Protein AF-A0A368G4J4-F1 (afdb_monomer_lite)

pLDDT: mean 72.0, std 12.37, range [37.25, 88.12]

Sequence (114 aa):
MKVKLKFGMNLKDFFSNCTFSAQPSSHLACNSKIFSHWLDNRENILVLLTLFIIVHFVFSIVCMTLPVPSGCFMPIFVLGAAVGRLMGEMVALAFPALLGSGTNIYPGVYAVVG

Foldseek 3Di:
DPPPPPLVVLLVLLLDQAAPPDDPPDPRHDDPVSCCVQPVPDPDSLVSLVVVLVVLVVVLVVVVPDPDPDDSVSSVLSSLLSVLLSVLNVVCVVCVVCCVVPDDRGSSVSSNVD

Structure (mmCIF, N/CA/C/O backbone):
data_AF-A0A368G4J4-F1
#
_entry.id   AF-A0A368G4J4-F1
#
loop_
_atom_site.group_PDB
_atom_site.id
_atom_site.type_symbol
_atom_site.label_atom_id
_atom_site.label_alt_id
_atom_site.label_comp_id
_atom_site.label_asym_id
_atom_site.label_entity_id
_atom_site.label_seq_id
_atom_site.pdbx_PDB_ins_code
_atom_site.Cartn_x
_atom_site.Cartn_y
_atom_site.Cartn_z
_atom_site.occupancy
_atom_site.B_iso_or_equiv
_atom_site.auth_seq_id
_atom_site.auth_comp_id
_atom_site.auth_asym_id
_atom_site.auth_atom_id
_atom_site.pdbx_PDB_model_num
ATOM 1 N N . MET A 1 1 ? 2.118 24.641 18.383 1.00 37.25 1 MET A N 1
ATOM 2 C CA . MET A 1 1 ? 2.285 23.176 18.512 1.00 37.25 1 MET A CA 1
ATOM 3 C C . MET A 1 1 ? 1.881 22.526 17.186 1.00 37.25 1 MET A C 1
ATOM 5 O O . MET A 1 1 ? 0.699 22.364 16.929 1.00 37.25 1 MET A O 1
ATOM 9 N N . LYS A 1 2 ? 2.828 22.285 16.264 1.00 37.97 2 LYS A N 1
ATOM 10 C CA . LYS A 1 2 ? 2.527 21.660 14.959 1.00 37.97 2 LYS A CA 1
ATOM 11 C C . LYS A 1 2 ? 2.324 20.162 15.187 1.00 37.97 2 LYS A C 1
ATOM 13 O O . LYS A 1 2 ? 3.303 19.444 15.369 1.00 37.97 2 LYS A O 1
ATOM 18 N N . VAL A 1 3 ? 1.073 19.703 15.192 1.00 47.00 3 VAL A N 1
ATOM 19 C CA . VAL A 1 3 ? 0.741 18.273 15.177 1.00 47.00 3 VAL A CA 1
ATOM 20 C C . VAL A 1 3 ? 1.235 17.716 13.842 1.00 47.00 3 VAL A C 1
ATOM 22 O O . VAL A 1 3 ? 0.589 17.852 12.807 1.00 47.00 3 VAL A O 1
ATOM 25 N N . LYS A 1 4 ? 2.452 17.169 13.837 1.00 47.38 4 LYS A N 1
ATOM 26 C CA . LYS A 1 4 ? 3.034 16.487 12.681 1.00 47.38 4 LYS A CA 1
ATOM 27 C C . LYS A 1 4 ? 2.288 15.155 12.557 1.00 47.38 4 LYS A C 1
ATOM 29 O O . LYS A 1 4 ? 2.666 14.170 13.182 1.00 47.38 4 LYS A O 1
ATOM 34 N N . LEU A 1 5 ? 1.166 15.159 11.839 1.00 52.41 5 LEU A N 1
ATOM 35 C CA . LEU A 1 5 ? 0.356 13.968 11.582 1.00 52.41 5 LEU A CA 1
ATOM 36 C C . LEU A 1 5 ? 1.245 12.911 10.906 1.00 52.41 5 LEU A C 1
ATOM 38 O O . LEU A 1 5 ? 1.571 13.044 9.727 1.00 52.41 5 LEU A O 1
ATOM 42 N N . LYS A 1 6 ? 1.658 11.875 11.655 1.00 54.56 6 LYS A N 1
ATOM 43 C CA . LYS A 1 6 ? 2.495 10.762 11.159 1.00 54.56 6 LYS A CA 1
ATOM 44 C C . LYS A 1 6 ? 1.914 10.118 9.892 1.00 54.56 6 LYS A C 1
ATOM 46 O O . LYS A 1 6 ? 2.665 9.734 9.005 1.00 54.56 6 LYS A O 1
ATOM 51 N N . PHE A 1 7 ? 0.588 10.099 9.764 1.00 54.78 7 PHE A N 1
ATOM 52 C CA . PHE A 1 7 ? -0.124 9.589 8.589 1.00 54.78 7 PHE A CA 1
ATOM 53 C C . PHE A 1 7 ? 0.259 10.280 7.271 1.00 54.78 7 PHE A C 1
ATOM 55 O O . PHE A 1 7 ? 0.356 9.621 6.241 1.00 54.78 7 PHE A O 1
ATOM 62 N N . GLY A 1 8 ? 0.541 11.587 7.294 1.00 60.06 8 GLY A N 1
ATOM 63 C CA . GLY A 1 8 ? 0.931 12.324 6.089 1.00 60.06 8 GLY A CA 1
ATOM 64 C C . GLY A 1 8 ? 2.352 12.020 5.601 1.00 60.06 8 GLY A C 1
ATOM 65 O O . GLY A 1 8 ? 2.685 12.376 4.474 1.00 60.06 8 GLY A O 1
ATOM 66 N N . MET A 1 9 ? 3.201 11.391 6.424 1.00 61.84 9 MET A N 1
ATOM 67 C CA . MET A 1 9 ? 4.534 10.942 5.995 1.00 61.84 9 MET A CA 1
ATOM 68 C C . MET A 1 9 ? 4.445 9.653 5.183 1.00 61.84 9 MET A C 1
ATOM 70 O O . MET A 1 9 ? 4.994 9.610 4.089 1.00 61.84 9 MET A O 1
ATOM 74 N N . ASN A 1 10 ? 3.662 8.673 5.642 1.00 70.56 10 ASN A N 1
ATOM 75 C CA . ASN A 1 10 ? 3.500 7.394 4.941 1.00 70.56 10 ASN A CA 1
ATOM 76 C C . ASN A 1 10 ? 2.930 7.584 3.525 1.00 70.56 10 ASN A C 1
ATOM 78 O O . ASN A 1 10 ? 3.377 6.945 2.581 1.00 70.56 10 ASN A O 1
ATOM 82 N N . LEU A 1 11 ? 1.998 8.528 3.357 1.00 69.81 11 LEU A N 1
ATOM 83 C CA . LEU A 1 11 ? 1.414 8.847 2.053 1.00 69.81 11 LEU A CA 1
ATOM 84 C C . LEU A 1 11 ? 2.441 9.434 1.065 1.00 69.81 11 LEU A C 1
ATOM 86 O O . LEU A 1 11 ? 2.446 9.095 -0.115 1.00 69.81 11 LEU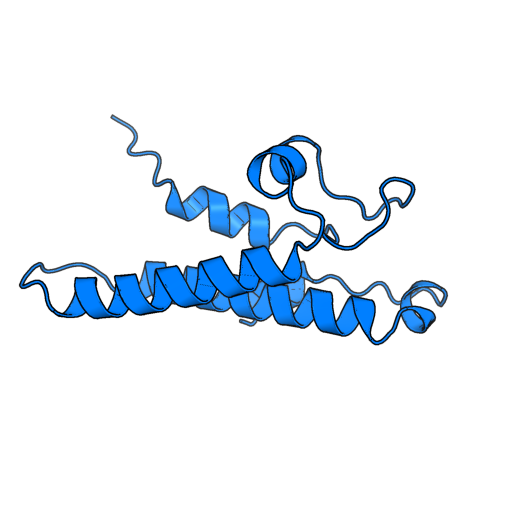 A O 1
ATOM 90 N N . LYS A 1 12 ? 3.343 10.299 1.548 1.00 73.06 12 LYS A N 1
ATOM 91 C CA . LYS A 1 12 ? 4.425 10.863 0.722 1.00 73.06 12 LYS A CA 1
ATOM 92 C C . LYS A 1 12 ? 5.428 9.796 0.299 1.00 73.06 12 LYS A C 1
ATOM 94 O O . LYS A 1 12 ? 5.938 9.848 -0.819 1.00 73.06 12 LYS A O 1
ATOM 99 N N . ASP A 1 13 ? 5.674 8.829 1.174 1.00 75.94 13 ASP A N 1
ATOM 100 C CA . ASP A 1 13 ? 6.532 7.694 0.860 1.00 75.94 13 ASP A CA 1
ATOM 101 C C . ASP A 1 13 ? 5.892 6.823 -0.239 1.00 75.94 13 ASP A C 1
ATOM 103 O O . ASP A 1 13 ? 6.583 6.425 -1.176 1.00 75.94 13 ASP A O 1
ATOM 107 N N . PHE A 1 14 ? 4.565 6.619 -0.218 1.00 74.56 14 PHE A N 1
ATOM 108 C CA . PHE A 1 14 ? 3.850 5.860 -1.257 1.00 74.56 14 PHE A CA 1
ATOM 109 C C . PHE A 1 14 ? 3.823 6.541 -2.633 1.00 74.56 14 PHE A C 1
ATOM 111 O O . PHE A 1 14 ? 3.869 5.854 -3.653 1.00 74.56 14 PHE A O 1
ATOM 118 N N . PHE A 1 15 ? 3.806 7.872 -2.700 1.00 74.31 15 PHE A N 1
ATOM 119 C CA . PHE A 1 15 ? 3.826 8.607 -3.975 1.00 74.31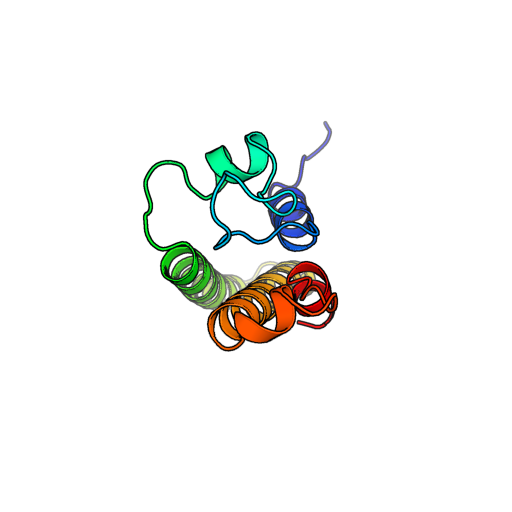 15 PHE A CA 1
ATOM 120 C C . PHE A 1 15 ? 5.226 8.800 -4.569 1.00 74.31 15 PHE A C 1
ATOM 122 O O . PHE A 1 15 ? 5.375 9.418 -5.621 1.00 74.31 15 PHE A O 1
ATOM 129 N N . SER A 1 16 ? 6.275 8.286 -3.924 1.00 74.44 16 SER A N 1
ATOM 130 C CA . SER A 1 16 ? 7.641 8.445 -4.423 1.00 74.44 16 SER A CA 1
ATOM 131 C C . SER A 1 16 ? 7.860 7.641 -5.707 1.00 74.44 16 SER A C 1
ATOM 133 O O . SER A 1 16 ? 7.671 6.431 -5.721 1.00 74.44 16 SER A O 1
ATOM 135 N N . ASN A 1 17 ? 8.323 8.273 -6.786 1.00 71.06 17 ASN A N 1
ATOM 136 C CA . ASN A 1 17 ? 8.555 7.642 -8.101 1.00 71.06 17 ASN A CA 1
ATOM 137 C C . ASN A 1 17 ? 9.770 6.684 -8.156 1.00 71.06 17 ASN A C 1
ATOM 139 O O . ASN A 1 17 ? 10.404 6.535 -9.196 1.00 71.06 17 ASN A O 1
ATOM 143 N N . CYS A 1 18 ? 10.120 6.058 -7.037 1.00 72.06 18 CYS A N 1
ATOM 144 C CA . CYS A 1 18 ? 11.098 4.977 -6.957 1.00 72.06 18 CYS A CA 1
ATOM 145 C C . CYS A 1 18 ? 10.395 3.616 -7.080 1.00 72.06 18 CYS A C 1
ATOM 147 O O . CYS A 1 18 ? 9.174 3.568 -6.989 1.00 72.06 18 CYS A O 1
ATOM 149 N N . THR A 1 19 ? 11.130 2.519 -7.238 1.00 71.12 19 THR A N 1
ATOM 150 C CA . THR A 1 19 ? 10.596 1.148 -7.105 1.00 71.12 19 THR A CA 1
ATOM 151 C C . THR A 1 19 ? 11.182 0.524 -5.844 1.00 71.12 19 THR A C 1
ATOM 153 O O . THR A 1 19 ? 12.397 0.575 -5.649 1.00 71.12 19 THR A O 1
ATOM 156 N N . PHE A 1 20 ? 10.348 -0.030 -4.963 1.00 69.44 20 PHE A N 1
ATOM 157 C CA . PHE A 1 20 ? 10.832 -0.639 -3.720 1.00 69.44 20 PHE A CA 1
ATOM 158 C C . PHE A 1 20 ? 11.460 -2.012 -3.940 1.00 69.44 20 PHE A C 1
ATOM 160 O O . PHE A 1 20 ? 12.360 -2.391 -3.198 1.00 69.44 20 PHE A O 1
ATOM 167 N N . SER A 1 21 ? 11.012 -2.737 -4.964 1.00 64.00 21 SER A N 1
ATOM 168 C CA . SER A 1 21 ? 11.560 -4.037 -5.344 1.00 64.00 21 SER A CA 1
ATOM 169 C C . SER A 1 21 ? 12.774 -3.959 -6.285 1.00 64.00 21 SER A C 1
ATOM 171 O O . SER A 1 21 ? 13.287 -4.998 -6.702 1.00 64.00 21 SER A O 1
ATOM 173 N N . ALA A 1 22 ? 13.230 -2.759 -6.664 1.00 62.78 22 ALA A N 1
ATOM 174 C CA . ALA A 1 22 ? 14.345 -2.601 -7.596 1.00 62.78 22 ALA A CA 1
ATOM 175 C C . ALA A 1 22 ? 15.706 -2.790 -6.910 1.00 62.78 22 ALA A C 1
ATOM 177 O O . ALA A 1 22 ? 15.930 -2.341 -5.786 1.00 62.78 22 ALA A O 1
ATOM 178 N N . GLN A 1 23 ? 16.640 -3.421 -7.627 1.00 54.50 23 GLN A N 1
ATOM 179 C CA . GLN A 1 23 ? 18.006 -3.642 -7.158 1.00 54.50 23 GLN A CA 1
ATOM 180 C C . GLN A 1 23 ? 18.742 -2.302 -6.928 1.00 54.50 23 GLN A C 1
ATOM 182 O O . GLN A 1 23 ? 18.591 -1.374 -7.735 1.00 54.50 23 GLN A O 1
ATOM 187 N N . PRO A 1 24 ? 19.573 -2.198 -5.869 1.00 53.84 24 PRO A N 1
ATOM 188 C CA . PRO A 1 24 ? 20.188 -0.946 -5.400 1.00 53.84 24 PRO A CA 1
ATOM 189 C C . PRO A 1 24 ? 21.172 -0.289 -6.387 1.00 53.84 24 PRO A C 1
ATOM 191 O O . PRO A 1 24 ? 21.629 0.824 -6.147 1.00 53.84 24 PRO A O 1
ATOM 194 N N . SER A 1 25 ? 21.495 -0.953 -7.498 1.00 50.00 25 SER A N 1
ATOM 195 C CA . SER A 1 25 ? 22.373 -0.477 -8.574 1.00 50.00 25 SER A CA 1
ATOM 196 C C . SER A 1 25 ? 21.637 0.225 -9.728 1.00 50.00 25 SER A C 1
ATOM 198 O O . SER A 1 25 ? 22.280 0.679 -10.673 1.00 50.00 25 SER A O 1
ATOM 200 N N . SER A 1 26 ? 20.305 0.330 -9.678 1.00 53.66 26 SER A N 1
ATOM 201 C CA . SER A 1 26 ? 19.499 0.997 -10.709 1.00 53.66 26 SER A CA 1
ATOM 202 C C . SER A 1 26 ? 19.130 2.436 -10.315 1.00 53.66 26 SER A C 1
ATOM 204 O O . SER A 1 26 ? 18.843 2.724 -9.155 1.00 53.66 26 SER A O 1
ATOM 206 N N . HIS A 1 27 ? 19.053 3.349 -11.291 1.00 55.78 27 HIS A N 1
ATOM 207 C CA . HIS A 1 27 ? 18.653 4.764 -11.119 1.00 55.78 27 HIS A CA 1
ATOM 208 C C . HIS A 1 27 ? 17.180 4.952 -10.653 1.00 55.78 27 HIS A C 1
ATOM 210 O O . HIS A 1 27 ? 16.656 6.064 -10.626 1.00 55.78 27 HIS A O 1
ATOM 216 N N . LEU A 1 28 ? 16.497 3.852 -10.315 1.00 62.91 28 LEU A N 1
ATOM 217 C CA . LEU A 1 28 ? 15.106 3.752 -9.859 1.00 62.91 28 LEU A CA 1
ATOM 218 C C . LEU A 1 28 ? 14.997 3.364 -8.373 1.00 62.91 28 LEU A C 1
ATOM 220 O O . LEU A 1 28 ? 13.884 3.281 -7.844 1.00 62.91 28 LEU A O 1
ATOM 224 N N . ALA A 1 29 ? 16.129 3.119 -7.703 1.00 63.19 29 ALA A N 1
ATOM 225 C CA . ALA A 1 29 ? 16.182 2.759 -6.292 1.00 63.19 29 ALA A CA 1
ATOM 226 C C . ALA A 1 29 ? 15.730 3.920 -5.389 1.00 63.19 29 ALA A C 1
ATOM 228 O O . ALA A 1 29 ? 15.968 5.099 -5.666 1.00 63.19 29 ALA A O 1
ATOM 229 N N . CYS A 1 30 ? 15.046 3.584 -4.294 1.00 67.50 30 CYS A N 1
ATOM 230 C CA . CYS A 1 30 ? 14.482 4.587 -3.399 1.00 67.50 30 CYS A CA 1
ATOM 231 C C . CYS A 1 30 ? 15.537 5.245 -2.490 1.00 67.50 30 CYS A C 1
ATOM 233 O O . CYS A 1 30 ? 16.556 4.649 -2.152 1.00 67.50 30 CYS A O 1
ATOM 235 N N . ASN A 1 31 ? 15.282 6.491 -2.076 1.00 66.62 31 ASN A N 1
ATOM 236 C CA . ASN A 1 31 ? 16.188 7.267 -1.223 1.00 66.62 31 ASN A CA 1
ATOM 237 C C . ASN A 1 31 ? 16.426 6.558 0.129 1.00 66.62 31 ASN A C 1
ATOM 239 O O . ASN A 1 31 ? 15.495 5.986 0.702 1.00 66.62 31 ASN A O 1
ATOM 243 N N . SER A 1 32 ? 17.644 6.654 0.673 1.00 62.53 32 SER A N 1
ATOM 244 C CA . SER A 1 32 ? 18.083 5.976 1.903 1.00 62.53 32 SER A CA 1
ATOM 245 C C . SER A 1 32 ? 17.178 6.218 3.116 1.00 62.53 32 SER A C 1
ATOM 247 O O . SER A 1 32 ? 17.057 5.341 3.963 1.00 62.53 32 SER A O 1
ATOM 249 N N . LYS A 1 33 ? 16.489 7.366 3.183 1.00 65.81 33 LYS A N 1
ATOM 250 C CA . LYS A 1 33 ? 15.531 7.696 4.260 1.00 65.81 33 LYS A CA 1
ATOM 251 C C . LYS A 1 33 ? 14.225 6.898 4.205 1.00 65.81 33 LYS A C 1
ATOM 253 O O . LYS A 1 33 ? 13.661 6.584 5.244 1.00 65.81 33 LYS A O 1
ATOM 258 N N . ILE A 1 34 ? 13.726 6.623 3.003 1.00 67.25 34 ILE A N 1
ATOM 259 C CA . ILE A 1 34 ? 12.529 5.796 2.795 1.00 67.25 34 ILE A CA 1
ATOM 260 C C . ILE A 1 34 ? 12.908 4.323 2.925 1.00 67.25 34 ILE A C 1
ATOM 262 O O . ILE A 1 34 ? 12.186 3.550 3.547 1.00 67.25 34 ILE A O 1
ATOM 266 N N . PHE A 1 35 ? 14.086 3.960 2.415 1.00 63.25 35 PHE A N 1
ATOM 267 C CA . PHE A 1 35 ? 14.645 2.627 2.578 1.00 63.25 35 PHE A CA 1
ATOM 268 C C . PHE A 1 35 ? 14.827 2.262 4.060 1.00 63.25 35 PHE A C 1
ATOM 270 O O . PHE A 1 35 ? 14.372 1.209 4.471 1.00 63.25 35 PHE A O 1
ATOM 277 N N . SER A 1 36 ? 15.380 3.130 4.911 1.00 62.34 36 SER A N 1
ATOM 278 C CA . SER A 1 36 ? 15.502 2.819 6.346 1.00 62.34 36 SER A CA 1
ATOM 279 C C . SER A 1 36 ? 14.166 2.810 7.098 1.00 62.34 36 SER A C 1
ATOM 281 O O . SER A 1 36 ? 14.034 2.131 8.108 1.00 62.34 36 SER A O 1
ATOM 283 N N . HIS A 1 37 ? 13.149 3.538 6.627 1.00 6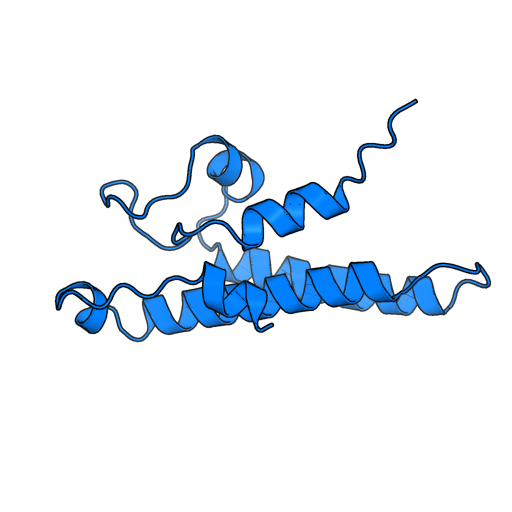9.50 37 HIS A N 1
ATOM 284 C CA . HIS A 1 37 ? 11.830 3.546 7.268 1.00 69.50 37 HIS A CA 1
ATOM 285 C C . HIS A 1 37 ? 11.018 2.274 6.968 1.00 69.50 37 HIS A C 1
ATOM 287 O O . HIS A 1 37 ? 10.271 1.810 7.827 1.00 69.50 37 HIS A O 1
ATOM 293 N N . TRP A 1 38 ? 11.178 1.701 5.769 1.00 68.00 38 TRP A N 1
ATOM 294 C CA . TRP A 1 38 ? 10.375 0.569 5.293 1.00 68.00 38 TRP A CA 1
ATOM 295 C C . TRP A 1 38 ? 11.162 -0.746 5.132 1.00 68.00 38 TRP A C 1
ATOM 297 O O . TRP A 1 38 ? 10.571 -1.813 5.243 1.00 68.00 38 TRP A O 1
ATOM 307 N N . LEU A 1 39 ? 12.476 -0.711 4.893 1.00 65.44 39 LEU A N 1
ATOM 308 C CA . LEU A 1 39 ? 13.310 -1.876 4.548 1.00 65.44 39 LEU A CA 1
ATOM 309 C C . LEU A 1 39 ? 14.345 -2.275 5.615 1.00 65.44 39 LEU A C 1
ATOM 311 O O . LEU A 1 39 ? 15.173 -3.135 5.333 1.00 65.44 39 LEU A O 1
ATOM 315 N N . ASP A 1 40 ? 14.286 -1.745 6.842 1.00 56.50 40 ASP A N 1
ATOM 316 C CA . ASP A 1 40 ? 15.366 -1.894 7.841 1.00 56.50 40 ASP A CA 1
ATOM 317 C C . ASP A 1 40 ? 15.781 -3.340 8.201 1.00 56.50 40 ASP A C 1
ATOM 319 O O . ASP A 1 40 ? 16.808 -3.508 8.837 1.00 56.50 40 ASP A O 1
ATOM 323 N N . ASN A 1 41 ? 15.043 -4.392 7.811 1.00 49.84 41 ASN A N 1
ATOM 324 C CA . ASN A 1 41 ? 15.474 -5.799 7.961 1.00 49.84 41 ASN A CA 1
ATOM 325 C C . ASN A 1 41 ? 14.552 -6.817 7.237 1.00 49.84 41 ASN A C 1
ATOM 327 O O . ASN A 1 41 ? 14.356 -7.940 7.707 1.00 49.84 41 ASN A O 1
ATOM 331 N N . ARG A 1 42 ? 13.866 -6.433 6.148 1.00 53.16 42 ARG A N 1
ATOM 332 C CA . ARG A 1 42 ? 12.833 -7.286 5.516 1.00 53.16 42 ARG A CA 1
ATOM 333 C C . ARG A 1 42 ? 13.116 -7.496 4.031 1.00 53.16 42 ARG A C 1
ATOM 335 O O . ARG A 1 42 ? 12.887 -6.604 3.227 1.00 53.16 42 ARG A O 1
ATOM 342 N N . GLU A 1 43 ? 13.502 -8.724 3.688 1.00 59.47 43 GLU A N 1
ATOM 343 C CA . GLU A 1 43 ? 13.756 -9.212 2.318 1.00 59.47 43 GLU A CA 1
ATOM 344 C C . GLU A 1 43 ? 12.539 -9.060 1.374 1.00 59.47 43 GLU A C 1
ATOM 346 O O . GLU A 1 43 ? 12.692 -9.006 0.159 1.00 59.47 43 GLU A O 1
ATOM 351 N N . ASN A 1 44 ? 11.314 -8.977 1.917 1.00 70.25 44 ASN A N 1
ATOM 352 C CA . ASN A 1 44 ? 10.071 -8.998 1.138 1.00 70.25 44 ASN A CA 1
ATOM 353 C C . ASN A 1 44 ? 9.207 -7.752 1.389 1.00 70.25 44 ASN A C 1
ATOM 355 O O . ASN A 1 44 ? 8.294 -7.772 2.223 1.00 70.25 44 ASN A O 1
ATOM 359 N N . ILE A 1 45 ? 9.450 -6.676 0.634 1.00 75.19 45 ILE A N 1
ATOM 360 C CA . ILE A 1 45 ? 8.660 -5.435 0.718 1.00 75.19 45 ILE A CA 1
ATOM 361 C C . ILE A 1 45 ? 7.158 -5.671 0.468 1.00 75.19 45 ILE A C 1
ATOM 363 O O . ILE A 1 45 ? 6.318 -5.092 1.158 1.00 75.19 45 ILE A O 1
ATOM 367 N N . LEU A 1 46 ? 6.803 -6.573 -0.453 1.00 77.44 46 LEU A N 1
ATOM 368 C CA . LEU A 1 46 ? 5.408 -6.915 -0.764 1.00 77.44 46 LEU A CA 1
ATOM 369 C C . LEU A 1 46 ? 4.654 -7.444 0.462 1.00 77.44 46 LEU A C 1
ATOM 371 O O . LEU A 1 46 ? 3.505 -7.074 0.706 1.00 77.44 46 LEU A O 1
ATOM 375 N N . VAL A 1 47 ? 5.317 -8.281 1.264 1.00 79.19 47 VAL A N 1
ATOM 376 C CA . VAL A 1 47 ? 4.741 -8.861 2.484 1.00 79.19 47 VAL A CA 1
ATOM 377 C C . VAL A 1 47 ? 4.531 -7.777 3.537 1.00 79.19 47 VAL A C 1
ATOM 379 O O . VAL A 1 47 ? 3.502 -7.767 4.210 1.00 79.19 47 VAL A O 1
ATOM 382 N N . LEU A 1 48 ? 5.470 -6.835 3.657 1.00 82.12 48 LEU A N 1
ATOM 383 C CA . LEU A 1 48 ? 5.339 -5.716 4.585 1.00 82.12 48 LEU A CA 1
ATOM 384 C C . LEU A 1 48 ? 4.178 -4.787 4.201 1.00 82.12 48 LEU A C 1
ATOM 386 O O . LEU A 1 48 ? 3.376 -4.448 5.070 1.00 82.12 48 LEU A O 1
ATOM 390 N N . LEU A 1 49 ? 4.050 -4.421 2.919 1.00 80.81 49 LEU A N 1
ATOM 391 C CA . LEU A 1 49 ? 2.922 -3.618 2.429 1.00 80.81 49 LEU A CA 1
ATOM 392 C C . LEU A 1 49 ? 1.586 -4.340 2.643 1.00 80.81 49 LEU A C 1
ATOM 394 O O . LEU A 1 49 ? 0.628 -3.733 3.116 1.00 80.81 49 LEU A O 1
ATOM 398 N N . THR A 1 50 ? 1.528 -5.644 2.366 1.00 82.75 50 THR A N 1
ATOM 399 C CA . THR A 1 50 ? 0.315 -6.452 2.578 1.00 82.75 50 THR A CA 1
ATOM 400 C C . THR A 1 50 ? -0.084 -6.481 4.053 1.00 82.75 50 THR A C 1
ATOM 402 O O . THR A 1 50 ? -1.244 -6.259 4.397 1.00 82.75 50 THR A O 1
ATOM 405 N N . LEU A 1 51 ? 0.882 -6.700 4.949 1.00 85.12 51 LEU A N 1
ATOM 406 C CA . LEU A 1 51 ? 0.644 -6.695 6.391 1.00 85.12 51 LEU A CA 1
ATOM 407 C C . LEU A 1 51 ? 0.197 -5.313 6.882 1.00 85.12 51 LEU A C 1
ATOM 409 O O . LEU A 1 51 ? -0.715 -5.222 7.701 1.00 85.12 51 LEU A O 1
ATOM 413 N N . PHE A 1 52 ? 0.783 -4.238 6.348 1.00 84.50 52 PHE A N 1
ATOM 414 C CA . PHE A 1 52 ? 0.359 -2.871 6.641 1.00 84.50 52 PHE A CA 1
ATOM 415 C C . PHE A 1 52 ? -1.115 -2.647 6.275 1.00 84.50 52 PHE A C 1
ATOM 417 O O . PHE A 1 52 ? -1.860 -2.130 7.108 1.00 84.50 52 PHE A O 1
ATOM 424 N N . ILE A 1 53 ? -1.541 -3.088 5.084 1.00 86.75 53 ILE A N 1
ATOM 425 C CA . ILE A 1 53 ? -2.927 -2.985 4.603 1.00 86.75 53 ILE A CA 1
ATOM 426 C C . ILE A 1 53 ? -3.881 -3.746 5.529 1.00 86.75 53 ILE A C 1
ATOM 428 O O . ILE A 1 53 ? -4.867 -3.175 5.988 1.00 86.75 53 ILE A O 1
ATOM 432 N N . ILE A 1 54 ? -3.576 -5.004 5.865 1.00 87.75 54 ILE A N 1
ATOM 433 C CA . ILE A 1 54 ? -4.438 -5.836 6.722 1.00 87.75 54 ILE A CA 1
ATOM 434 C C . ILE A 1 54 ? -4.591 -5.211 8.112 1.00 87.75 54 ILE A C 1
ATOM 436 O O . ILE A 1 54 ? -5.708 -5.055 8.606 1.00 87.75 54 ILE A O 1
ATOM 440 N N . VAL A 1 55 ? -3.480 -4.815 8.738 1.00 87.06 55 VAL A N 1
ATOM 441 C CA . VAL A 1 55 ? -3.496 -4.225 10.083 1.00 87.06 55 VAL A CA 1
ATOM 442 C C . VAL A 1 55 ? -4.268 -2.906 10.092 1.00 87.06 55 VAL A C 1
ATOM 444 O O . VAL A 1 55 ? -5.095 -2.691 10.977 1.00 87.06 55 VAL A O 1
ATOM 447 N N . HIS A 1 56 ? -4.051 -2.037 9.101 1.00 85.25 56 HIS A N 1
ATOM 448 C CA . HIS A 1 56 ? -4.753 -0.753 9.021 1.00 85.25 56 HIS A CA 1
ATOM 449 C C . HIS A 1 56 ? -6.232 -0.914 8.676 1.00 85.25 56 HIS A C 1
ATOM 451 O O . HIS A 1 56 ? -7.049 -0.145 9.177 1.00 85.25 56 HIS A O 1
ATOM 457 N N . PHE A 1 57 ? -6.597 -1.925 7.888 1.00 86.12 57 PHE A N 1
ATOM 458 C CA . PHE A 1 57 ? -7.991 -2.244 7.602 1.00 86.12 57 PHE A CA 1
ATOM 459 C C . PHE A 1 57 ? -8.734 -2.690 8.868 1.00 86.12 57 PHE A C 1
ATOM 461 O O . PHE A 1 57 ? -9.778 -2.130 9.200 1.00 86.12 57 PHE A O 1
ATOM 468 N N . VAL A 1 58 ? -8.158 -3.620 9.639 1.00 87.06 58 VAL A N 1
ATOM 469 C CA . VAL A 1 58 ? -8.740 -4.071 10.916 1.00 87.06 58 VAL A CA 1
ATOM 470 C C . VAL A 1 58 ? -8.824 -2.917 11.913 1.00 87.06 58 VAL A C 1
ATOM 472 O O . VAL A 1 58 ? -9.868 -2.706 12.528 1.00 87.06 58 VAL A O 1
ATOM 475 N N . PHE A 1 59 ? -7.759 -2.123 12.039 1.00 84.50 59 PHE A N 1
ATOM 476 C CA . PHE A 1 59 ? -7.752 -0.959 12.922 1.00 84.50 59 PHE A CA 1
ATOM 477 C C . PHE A 1 59 ? -8.802 0.082 12.506 1.00 84.50 59 PHE A C 1
ATOM 479 O O . PHE A 1 59 ? -9.476 0.639 13.366 1.00 84.50 59 PHE A O 1
ATOM 486 N N . SER A 1 60 ? -9.017 0.287 11.201 1.00 83.44 60 SER A N 1
ATOM 487 C CA . SER A 1 60 ? -10.065 1.179 10.695 1.00 83.44 60 SER A CA 1
ATOM 488 C C . SER A 1 60 ? -11.462 0.714 11.106 1.00 83.44 60 SER A C 1
ATOM 490 O O . SER A 1 60 ? -12.274 1.547 11.503 1.00 83.44 60 SER A O 1
ATOM 492 N N . ILE A 1 61 ? -11.748 -0.591 11.048 1.00 85.31 61 ILE A N 1
ATOM 493 C CA . ILE A 1 61 ? -13.039 -1.146 11.485 1.00 85.31 61 ILE A CA 1
ATOM 494 C C . ILE A 1 61 ? -13.225 -0.919 12.988 1.00 85.31 61 ILE A C 1
ATOM 496 O O . ILE A 1 61 ? -14.273 -0.439 13.412 1.00 85.31 61 ILE A O 1
ATOM 500 N N . VAL A 1 62 ? -12.192 -1.185 13.794 1.00 86.69 62 VAL A N 1
ATOM 501 C CA . VAL A 1 62 ? -12.223 -0.929 15.243 1.00 86.69 62 VAL A CA 1
ATOM 502 C C . VAL A 1 62 ? -12.471 0.555 15.530 1.00 86.69 62 VAL A C 1
ATOM 504 O O . VAL A 1 62 ? -13.309 0.885 16.367 1.00 86.69 62 VAL A O 1
ATOM 507 N N . CYS A 1 63 ? -11.826 1.469 14.801 1.00 81.50 63 CYS A N 1
ATOM 508 C CA . CYS A 1 63 ? -12.053 2.906 14.957 1.00 81.50 63 CYS A CA 1
ATOM 509 C C . CYS A 1 63 ? -13.493 3.331 14.638 1.00 81.50 63 CYS A C 1
ATOM 511 O O . CYS A 1 63 ? -14.021 4.191 15.337 1.00 81.50 63 CYS A O 1
ATOM 513 N N . MET A 1 64 ? -14.146 2.712 13.647 1.00 80.44 64 MET A N 1
ATOM 514 C CA . MET A 1 64 ? -15.554 2.991 13.324 1.00 80.44 64 MET A CA 1
ATOM 515 C C . MET A 1 64 ? -16.520 2.576 14.444 1.00 80.44 64 MET A C 1
ATOM 517 O O . MET A 1 64 ? -17.610 3.132 14.540 1.00 80.44 64 MET A O 1
ATOM 521 N N . THR A 1 65 ? -16.136 1.621 15.298 1.00 85.38 65 THR A N 1
ATOM 522 C CA . THR A 1 65 ? -16.976 1.163 16.421 1.00 85.38 65 THR A CA 1
ATOM 523 C C . THR A 1 65 ? -16.902 2.060 17.659 1.00 85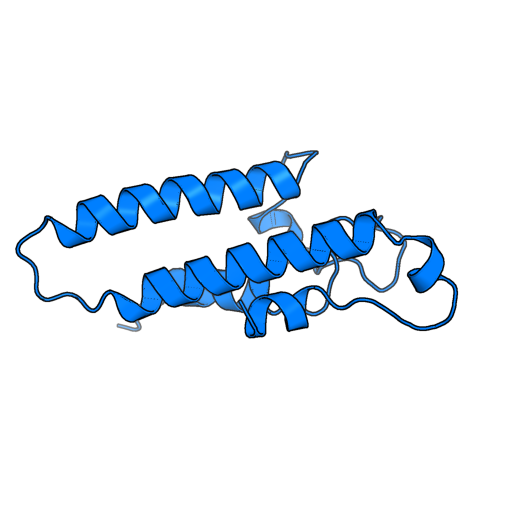.38 65 THR A C 1
ATOM 525 O O . THR A 1 65 ? -17.735 1.936 18.557 1.00 85.38 65 THR A O 1
ATOM 528 N N . LEU A 1 66 ? -15.932 2.977 17.725 1.00 85.19 66 LEU A N 1
ATOM 529 C CA . LEU A 1 66 ? -15.798 3.917 18.835 1.00 85.19 66 LEU A CA 1
ATOM 530 C C . LEU A 1 66 ? -16.764 5.099 18.637 1.00 85.19 66 LEU A C 1
ATOM 532 O O . LEU A 1 66 ? -16.801 5.673 17.548 1.00 85.19 66 LEU A O 1
ATOM 536 N N . PRO A 1 67 ? -17.502 5.535 19.675 1.00 78.75 67 PRO A N 1
ATOM 537 C CA . PRO A 1 67 ? -18.400 6.687 19.601 1.00 78.75 67 PRO A CA 1
ATOM 538 C C . PRO A 1 67 ? -17.604 8.004 19.649 1.00 78.75 67 PRO A C 1
ATOM 540 O O . PRO A 1 67 ? -17.733 8.800 20.576 1.00 78.75 67 PRO A O 1
ATOM 543 N N . VAL A 1 68 ? -16.732 8.221 18.661 1.00 81.50 68 VAL A N 1
ATOM 544 C CA . VAL A 1 68 ? -15.908 9.425 18.515 1.00 81.50 68 VAL A CA 1
ATOM 545 C C . VAL A 1 68 ? -16.159 10.028 17.132 1.00 81.50 68 VAL A C 1
ATOM 547 O O . VAL A 1 68 ? -15.915 9.351 16.130 1.00 81.50 68 VAL A O 1
ATOM 550 N N . PRO A 1 69 ? -16.589 11.301 17.033 1.00 69.94 69 PRO A N 1
ATOM 551 C CA . PRO A 1 69 ? -16.741 11.987 15.754 1.00 69.94 69 PRO A CA 1
ATOM 552 C C . PRO A 1 69 ? -15.357 12.205 15.135 1.00 69.94 69 PRO A C 1
ATOM 554 O O . PRO A 1 69 ? -14.656 13.170 15.432 1.00 69.94 69 PRO A O 1
ATOM 557 N N . SER A 1 70 ? -14.934 11.260 14.302 1.00 72.62 70 SER A N 1
ATOM 558 C CA . SER A 1 70 ? -13.624 11.253 13.664 1.00 72.62 70 SER A CA 1
ATOM 559 C C . SER A 1 70 ? -13.769 10.959 12.172 1.00 72.62 70 SER A C 1
ATOM 561 O O . SER A 1 70 ? -14.524 10.085 11.747 1.00 72.62 70 SER A O 1
ATOM 563 N N . GLY A 1 71 ? -13.086 11.754 11.347 1.00 70.94 71 GLY A N 1
ATOM 564 C CA . GLY A 1 71 ? -13.146 11.619 9.894 1.00 70.94 71 GLY A CA 1
ATOM 565 C C . GLY A 1 71 ? -12.456 10.337 9.428 1.00 70.94 71 GLY A C 1
ATOM 566 O O . GLY A 1 71 ? -11.234 10.239 9.494 1.00 70.94 71 GLY A O 1
ATOM 567 N N . CYS A 1 72 ? -13.226 9.381 8.904 1.00 75.56 72 CYS A N 1
ATOM 568 C CA . CYS A 1 72 ? -12.704 8.110 8.383 1.00 75.56 72 CYS A CA 1
ATOM 569 C C . CYS A 1 72 ? -12.073 8.230 6.982 1.00 75.56 72 CYS A C 1
ATOM 571 O O . CYS A 1 72 ? -11.416 7.304 6.524 1.00 75.56 72 CYS A O 1
ATOM 573 N N . PHE A 1 73 ? -12.224 9.367 6.297 1.00 83.19 73 PHE A N 1
ATOM 574 C CA . PHE A 1 73 ? -11.758 9.541 4.916 1.00 83.19 73 PHE A CA 1
ATOM 575 C C . PHE A 1 73 ? -10.232 9.421 4.763 1.00 83.19 73 PHE A C 1
ATOM 577 O O . PHE A 1 73 ? -9.743 8.714 3.888 1.00 83.19 73 PHE A O 1
ATOM 584 N N . MET A 1 74 ? -9.470 10.075 5.643 1.00 83.06 74 MET A N 1
ATOM 585 C CA . MET A 1 74 ? -8.004 10.086 5.580 1.00 83.06 74 MET A CA 1
ATOM 586 C C . MET A 1 74 ? -7.361 8.689 5.718 1.00 83.06 74 MET A C 1
ATOM 588 O O . MET A 1 74 ? -6.501 8.367 4.900 1.00 83.06 74 MET A O 1
ATOM 592 N N . PRO A 1 75 ? -7.722 7.837 6.703 1.00 78.06 75 PRO A N 1
ATOM 593 C CA . PRO A 1 75 ? -7.121 6.506 6.815 1.00 78.06 75 PRO A CA 1
ATOM 594 C C . PRO A 1 75 ? -7.478 5.587 5.639 1.00 78.06 75 PRO A C 1
ATOM 596 O O . PRO A 1 75 ? -6.631 4.805 5.216 1.00 78.06 75 PRO A O 1
ATOM 599 N N . ILE A 1 76 ? -8.680 5.721 5.069 1.00 83.06 76 ILE A N 1
ATOM 600 C CA . ILE A 1 76 ? -9.104 4.951 3.889 1.00 83.06 76 ILE A CA 1
ATOM 601 C C . ILE A 1 76 ? -8.315 5.392 2.650 1.00 83.06 76 ILE A C 1
ATOM 603 O O . ILE A 1 76 ? -7.856 4.550 1.887 1.00 83.06 76 ILE A O 1
ATOM 607 N N . PHE A 1 77 ? -8.081 6.695 2.488 1.00 86.94 77 PHE A N 1
ATOM 608 C CA . PHE A 1 77 ? -7.263 7.226 1.396 1.00 86.94 77 PHE A CA 1
ATOM 609 C C . PHE A 1 77 ? -5.808 6.732 1.459 1.00 86.94 77 PHE A C 1
ATOM 611 O O . PHE A 1 77 ? -5.230 6.334 0.452 1.00 86.94 77 PHE A O 1
ATOM 618 N N . VAL A 1 78 ? -5.215 6.690 2.656 1.00 84.56 78 VAL A N 1
ATOM 619 C CA . VAL A 1 78 ? -3.860 6.143 2.849 1.00 84.56 78 VAL A CA 1
ATOM 620 C C . VAL A 1 78 ? -3.816 4.640 2.555 1.00 84.56 78 VAL A C 1
ATOM 622 O O . VAL A 1 78 ? -2.822 4.152 2.016 1.00 84.56 78 VAL A O 1
ATOM 625 N N . LEU A 1 79 ? -4.883 3.910 2.894 1.00 87.00 79 LEU A N 1
ATOM 626 C CA . LEU A 1 79 ? -5.012 2.488 2.590 1.00 87.00 79 LEU A CA 1
ATOM 627 C C . LEU A 1 79 ? -5.083 2.240 1.077 1.00 87.00 79 LEU A C 1
ATOM 629 O O . LEU A 1 79 ? -4.377 1.364 0.583 1.00 87.00 79 LEU A O 1
ATOM 633 N N . GLY A 1 80 ? -5.875 3.036 0.354 1.00 87.81 80 GLY A N 1
ATOM 634 C CA . GLY A 1 80 ? -5.966 3.000 -1.107 1.00 87.81 80 GLY A CA 1
ATOM 635 C C . GLY A 1 80 ? -4.611 3.218 -1.774 1.00 87.81 80 GLY A C 1
ATOM 636 O O . GLY A 1 80 ? -4.137 2.369 -2.534 1.00 87.81 80 GLY A O 1
ATOM 637 N N . ALA A 1 81 ? -3.889 4.255 -1.342 1.00 88.12 81 ALA A N 1
ATOM 638 C CA . ALA A 1 81 ? -2.548 4.526 -1.844 1.00 88.12 81 ALA A CA 1
ATOM 639 C C . ALA A 1 81 ? -1.561 3.371 -1.600 1.00 88.12 81 ALA A C 1
ATOM 641 O O . ALA A 1 81 ? -0.738 3.059 -2.465 1.00 88.12 81 ALA A O 1
ATOM 642 N N . ALA A 1 82 ? -1.658 2.691 -0.452 1.00 84.75 82 ALA A N 1
ATOM 643 C CA . ALA A 1 82 ? -0.845 1.512 -0.160 1.00 84.75 82 ALA A CA 1
ATOM 644 C C . ALA A 1 82 ? -1.196 0.315 -1.068 1.00 84.75 82 ALA A C 1
ATOM 646 O O . ALA A 1 82 ? -0.293 -0.381 -1.538 1.00 84.75 82 ALA A O 1
ATOM 647 N N . VAL A 1 83 ? -2.485 0.084 -1.352 1.00 87.44 83 VAL A N 1
ATOM 648 C CA . VAL A 1 83 ? -2.952 -0.981 -2.261 1.00 87.44 83 VAL A CA 1
ATOM 649 C C . VAL A 1 83 ? -2.529 -0.696 -3.701 1.00 87.44 83 VAL A C 1
ATOM 651 O O . VAL A 1 83 ? -1.977 -1.575 -4.365 1.00 87.44 83 VAL A O 1
ATOM 654 N N . GLY A 1 84 ? -2.722 0.536 -4.172 1.00 88.06 84 GLY A N 1
ATOM 655 C CA . GLY A 1 84 ? -2.277 0.971 -5.492 1.00 88.06 84 GLY A CA 1
ATOM 656 C C . GLY A 1 84 ? -0.769 0.797 -5.659 1.00 88.06 84 GLY A C 1
ATOM 657 O O . GLY A 1 84 ? -0.301 0.265 -6.666 1.00 88.06 84 GLY A O 1
ATOM 658 N N . ARG A 1 85 ? 0.007 1.128 -4.620 1.00 85.12 85 ARG A N 1
ATOM 659 C CA . ARG A 1 85 ? 1.453 0.905 -4.610 1.00 85.12 85 ARG A CA 1
ATOM 660 C C . ARG A 1 85 ? 1.824 -0.572 -4.721 1.00 85.12 85 ARG A C 1
ATOM 662 O O . ARG A 1 85 ? 2.698 -0.912 -5.515 1.00 85.12 85 ARG A O 1
ATOM 669 N N . LEU A 1 86 ? 1.160 -1.439 -3.954 1.00 84.69 86 LEU A N 1
ATOM 670 C CA . LEU A 1 86 ? 1.379 -2.886 -3.997 1.00 84.69 86 LEU A CA 1
ATOM 671 C C . LEU A 1 86 ? 1.117 -3.442 -5.399 1.00 84.69 86 LEU A C 1
ATOM 673 O O . LEU A 1 86 ? 1.935 -4.199 -5.917 1.00 84.69 86 LEU A O 1
ATOM 677 N N . MET A 1 87 ? 0.022 -3.025 -6.038 1.00 84.50 87 MET A N 1
ATOM 678 C CA . MET A 1 87 ? -0.286 -3.432 -7.411 1.00 84.50 87 MET A CA 1
ATOM 679 C C . MET A 1 87 ? 0.768 -2.931 -8.404 1.00 84.50 87 MET A C 1
ATOM 681 O O . MET A 1 87 ? 1.193 -3.693 -9.268 1.00 84.50 87 MET A O 1
ATOM 685 N N . GLY A 1 88 ? 1.255 -1.696 -8.252 1.00 82.69 88 GLY A N 1
ATOM 686 C CA . GLY A 1 88 ? 2.336 -1.156 -9.079 1.00 82.69 88 GLY A CA 1
ATOM 687 C C . GLY A 1 88 ? 3.638 -1.962 -8.980 1.00 82.69 88 GLY A C 1
ATOM 688 O O . GLY A 1 88 ? 4.262 -2.244 -10.001 1.00 82.69 88 GLY A O 1
ATOM 689 N N . GLU A 1 89 ? 4.028 -2.382 -7.773 1.00 79.88 89 GLU A N 1
ATOM 690 C CA . GLU A 1 89 ? 5.214 -3.228 -7.556 1.00 79.88 89 GLU A CA 1
ATOM 691 C C . GLU A 1 89 ? 5.006 -4.651 -8.112 1.00 79.88 89 GLU A C 1
ATOM 693 O O . GLU A 1 89 ? 5.913 -5.207 -8.730 1.00 79.88 89 GLU A O 1
ATOM 698 N N . MET A 1 90 ? 3.803 -5.227 -7.977 1.00 81.06 90 MET A N 1
ATOM 699 C CA . MET A 1 90 ? 3.460 -6.529 -8.572 1.00 81.06 90 MET A CA 1
ATOM 700 C C . MET A 1 90 ? 3.528 -6.497 -10.105 1.00 81.06 90 MET A C 1
ATOM 702 O O . MET A 1 90 ? 4.059 -7.422 -10.718 1.00 81.06 90 MET A O 1
ATOM 706 N N . VAL A 1 91 ? 3.034 -5.426 -10.733 1.00 80.44 91 VAL A N 1
ATOM 707 C CA . VAL A 1 91 ? 3.116 -5.230 -12.190 1.00 80.44 91 VAL A CA 1
ATOM 708 C C . VAL A 1 91 ? 4.567 -5.041 -12.636 1.00 80.44 91 VAL A C 1
ATOM 710 O O . VAL A 1 91 ? 4.970 -5.620 -13.644 1.00 80.44 91 VAL A O 1
ATOM 713 N N . ALA A 1 92 ? 5.371 -4.294 -11.872 1.00 74.75 92 ALA A N 1
ATOM 714 C CA . ALA A 1 92 ? 6.797 -4.125 -12.149 1.00 74.75 92 ALA A CA 1
ATOM 715 C C . ALA A 1 92 ? 7.570 -5.458 -12.079 1.00 74.75 92 ALA A C 1
ATOM 717 O O . ALA A 1 92 ? 8.460 -5.692 -12.894 1.00 74.75 92 ALA A O 1
ATOM 718 N N . LEU A 1 93 ? 7.197 -6.354 -11.156 1.00 73.19 93 LEU A N 1
ATOM 719 C CA . LEU A 1 93 ? 7.772 -7.698 -11.039 1.00 73.19 93 LEU A CA 1
ATOM 720 C C . LEU A 1 93 ? 7.292 -8.673 -12.118 1.00 73.19 93 LEU A C 1
ATOM 722 O O . LEU A 1 93 ? 8.071 -9.508 -12.569 1.00 73.19 93 LEU A O 1
ATOM 726 N N . ALA A 1 94 ? 6.026 -8.587 -12.530 1.00 75.38 94 ALA A N 1
ATOM 727 C CA . ALA A 1 94 ? 5.463 -9.452 -13.566 1.00 75.38 94 ALA A CA 1
ATOM 728 C C . ALA A 1 94 ? 6.014 -9.127 -14.965 1.00 75.38 94 ALA A C 1
ATOM 730 O O . ALA A 1 94 ? 6.128 -10.016 -15.809 1.00 75.38 94 ALA A O 1
ATOM 731 N N . PHE A 1 95 ? 6.385 -7.866 -15.205 1.00 71.94 95 PHE A N 1
ATOM 732 C CA . PHE A 1 95 ? 6.852 -7.383 -16.503 1.00 71.94 95 PHE A CA 1
ATOM 733 C C . PHE A 1 95 ? 8.259 -6.754 -16.448 1.00 71.94 95 PHE A C 1
ATOM 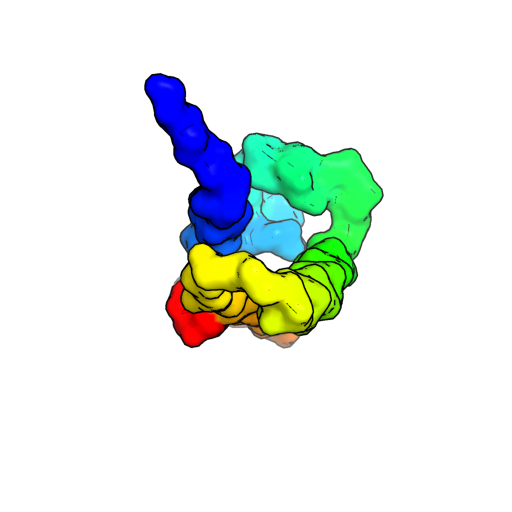735 O O . PHE A 1 95 ? 8.430 -5.586 -16.810 1.00 71.94 95 PHE A O 1
ATOM 742 N N . PRO A 1 96 ? 9.312 -7.524 -16.102 1.00 64.12 96 PRO A N 1
ATOM 743 C CA . PRO A 1 96 ? 10.686 -7.016 -16.099 1.00 64.12 96 PRO A CA 1
ATOM 744 C C . PRO A 1 96 ? 11.186 -6.688 -17.517 1.00 64.12 96 PRO A C 1
ATOM 746 O O . PRO A 1 96 ? 12.084 -5.869 -17.689 1.00 64.12 96 PRO A O 1
ATOM 749 N N . ALA A 1 97 ? 10.580 -7.289 -18.549 1.00 58.9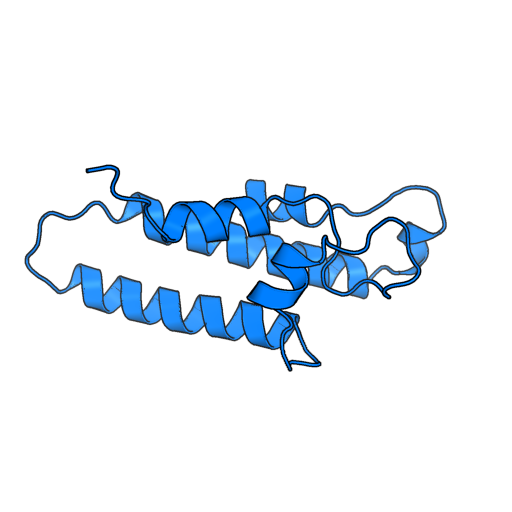4 97 ALA A N 1
ATOM 750 C CA . ALA A 1 97 ? 10.933 -7.073 -19.951 1.00 58.94 97 ALA A CA 1
ATOM 751 C C . ALA A 1 97 ? 10.573 -5.664 -20.467 1.00 58.94 97 ALA A C 1
ATOM 753 O O . ALA A 1 97 ? 11.277 -5.144 -21.329 1.00 58.94 97 ALA A O 1
ATOM 754 N N . LEU A 1 98 ? 9.530 -5.018 -19.921 1.00 55.44 98 LEU A N 1
ATOM 755 C CA . LEU A 1 98 ? 9.139 -3.653 -20.310 1.00 55.44 98 LEU A CA 1
ATOM 756 C C . LEU A 1 98 ? 10.057 -2.568 -19.721 1.00 55.44 98 LEU A C 1
ATOM 758 O O . LEU A 1 98 ? 10.116 -1.465 -20.267 1.00 55.44 98 LEU A O 1
ATOM 762 N N . LEU A 1 99 ? 10.811 -2.876 -18.656 1.00 57.59 99 LEU A N 1
ATOM 763 C CA . LEU A 1 99 ? 11.806 -1.956 -18.088 1.00 57.59 99 LEU A CA 1
ATOM 764 C C . LEU A 1 99 ? 13.004 -1.745 -19.031 1.00 57.59 99 LEU A C 1
ATOM 766 O O . LEU A 1 99 ? 13.620 -0.683 -19.004 1.00 57.59 99 LEU A O 1
ATOM 770 N N . GLY A 1 100 ? 13.331 -2.726 -19.881 1.00 55.03 100 GLY A N 1
ATOM 771 C CA . GLY A 1 100 ? 14.459 -2.644 -20.817 1.00 55.03 100 GLY A CA 1
ATOM 772 C C . GLY A 1 100 ? 14.181 -1.826 -22.085 1.00 55.03 100 GLY A C 1
ATOM 773 O O . GLY A 1 100 ? 15.118 -1.352 -22.721 1.00 55.03 100 GLY A O 1
ATOM 774 N N . SER A 1 101 ? 12.910 -1.632 -22.453 1.00 55.38 101 SER A N 1
ATOM 775 C CA . SER A 1 101 ? 12.481 -1.027 -23.727 1.00 55.38 101 SER A CA 1
ATOM 776 C C . SER A 1 101 ? 12.118 0.465 -23.646 1.00 55.38 101 SER A C 1
ATOM 778 O O . SER A 1 101 ? 11.567 1.014 -24.596 1.00 55.38 101 SER A O 1
ATOM 780 N N . GLY A 1 102 ? 12.419 1.138 -22.529 1.00 56.44 102 GLY A N 1
ATOM 781 C CA . GLY A 1 102 ? 12.188 2.581 -22.349 1.00 56.44 102 GLY A CA 1
ATOM 782 C C . GLY A 1 102 ? 10.830 2.958 -21.742 1.00 56.44 102 GLY A C 1
ATOM 783 O O . GLY A 1 102 ? 10.578 4.134 -21.488 1.00 56.44 102 GLY A O 1
ATOM 784 N N . THR A 1 103 ? 9.969 1.982 -21.448 1.00 59.25 103 THR A N 1
ATOM 785 C CA . THR A 1 103 ? 8.700 2.178 -20.731 1.00 59.25 103 THR A CA 1
ATOM 786 C C . THR A 1 103 ? 8.872 1.835 -19.254 1.00 59.25 103 THR A C 1
ATOM 788 O O . THR A 1 103 ? 8.580 0.722 -18.823 1.00 59.25 103 THR A O 1
ATOM 791 N N . ASN A 1 104 ? 9.364 2.789 -18.463 1.00 62.78 104 ASN A N 1
ATOM 792 C CA . ASN A 1 104 ? 9.478 2.605 -17.017 1.00 62.78 104 ASN A CA 1
ATOM 793 C C . ASN A 1 104 ? 8.094 2.588 -16.351 1.00 62.78 104 ASN A C 1
ATOM 795 O O . ASN A 1 104 ? 7.304 3.519 -16.510 1.00 62.78 104 ASN A O 1
ATOM 799 N N . ILE A 1 105 ? 7.822 1.548 -15.561 1.00 67.81 105 ILE A N 1
ATOM 800 C CA . ILE A 1 105 ? 6.633 1.462 -14.714 1.00 67.81 105 ILE A CA 1
ATOM 801 C C . ILE A 1 105 ? 6.906 2.249 -13.431 1.00 67.81 105 ILE A C 1
ATOM 803 O O . ILE A 1 105 ? 7.824 1.927 -12.681 1.00 67.81 105 ILE A O 1
ATOM 807 N N . TYR A 1 106 ? 6.102 3.283 -13.174 1.00 74.25 106 TYR A N 1
ATOM 808 C CA . TYR A 1 106 ? 6.194 4.085 -11.955 1.00 74.25 106 TYR A CA 1
ATOM 809 C C . TYR A 1 106 ? 5.120 3.642 -10.954 1.00 74.25 106 TYR A C 1
ATOM 811 O O . TYR A 1 106 ? 3.963 4.052 -11.088 1.00 74.25 106 TYR A O 1
ATOM 819 N N . PRO A 1 107 ? 5.466 2.857 -9.918 1.00 70.88 107 PRO A N 1
ATOM 820 C CA . PRO A 1 107 ? 4.492 2.370 -8.936 1.00 70.88 107 PRO A CA 1
ATOM 821 C C . PRO A 1 107 ? 3.851 3.508 -8.118 1.00 70.88 107 PRO A C 1
ATOM 823 O O . PRO A 1 107 ? 2.777 3.333 -7.546 1.00 70.88 107 PRO A O 1
ATOM 826 N N . GLY A 1 108 ? 4.450 4.707 -8.119 1.00 75.44 108 GLY A N 1
ATOM 827 C CA . GLY A 1 108 ? 3.872 5.915 -7.519 1.00 75.44 108 GLY A CA 1
ATOM 828 C C . GLY A 1 108 ? 2.589 6.387 -8.199 1.00 75.44 108 GLY A C 1
ATOM 829 O O . GLY A 1 108 ? 1.686 6.850 -7.514 1.00 75.44 108 GLY A O 1
ATOM 830 N N . VAL A 1 109 ? 2.454 6.206 -9.517 1.00 79.50 109 VAL A N 1
ATOM 831 C CA . VAL A 1 109 ? 1.223 6.567 -10.242 1.00 79.50 109 VAL A CA 1
ATOM 832 C C . VAL A 1 109 ? 0.086 5.617 -9.868 1.00 79.50 109 VAL A C 1
ATOM 834 O O . VAL A 1 109 ? -1.033 6.062 -9.630 1.00 79.50 109 VAL A O 1
ATOM 837 N N . TYR A 1 110 ? 0.385 4.324 -9.721 1.00 82.88 110 TYR A N 1
ATOM 838 C CA . TYR A 1 110 ? -0.589 3.336 -9.252 1.00 82.88 110 TYR A CA 1
ATOM 839 C C . TYR A 1 110 ? -1.060 3.637 -7.825 1.00 82.88 110 TYR A C 1
ATOM 841 O O . TYR A 1 110 ? -2.238 3.475 -7.528 1.00 82.88 110 TYR A O 1
ATOM 849 N N . ALA A 1 111 ? -0.175 4.150 -6.967 1.00 84.44 111 ALA A N 1
ATOM 850 C CA . ALA A 1 111 ? -0.534 4.603 -5.625 1.00 84.44 111 ALA A CA 1
ATOM 851 C C . ALA A 1 111 ? -1.465 5.830 -5.618 1.00 84.44 111 ALA A C 1
ATOM 853 O O . ALA A 1 111 ? -2.217 6.003 -4.674 1.00 84.44 111 ALA A O 1
ATOM 854 N N . VAL A 1 112 ? -1.432 6.695 -6.635 1.00 83.75 112 VAL A N 1
ATOM 855 C CA . VAL A 1 112 ? -2.340 7.859 -6.712 1.00 83.75 112 VAL A CA 1
ATOM 856 C C . VAL A 1 112 ? -3.742 7.458 -7.179 1.00 83.75 112 VAL A C 1
ATOM 858 O O . VAL A 1 112 ? -4.716 8.099 -6.797 1.00 83.75 112 VAL A O 1
ATOM 861 N N . VAL A 1 113 ? -3.839 6.424 -8.021 1.00 85.75 113 VAL A N 1
ATOM 862 C CA . VAL A 1 113 ? -5.118 5.892 -8.526 1.00 85.75 113 VAL A CA 1
ATOM 863 C C . VAL A 1 113 ? -5.837 5.039 -7.475 1.00 85.75 113 VAL A C 1
ATOM 865 O O . VAL A 1 113 ? -7.064 4.953 -7.509 1.00 85.75 113 VAL A O 1
ATOM 868 N N . GLY A 1 114 ? -5.067 4.387 -6.599 1.00 76.50 114 GLY A N 1
ATOM 869 C CA . GLY A 1 114 ? -5.554 3.484 -5.554 1.00 76.50 114 GLY A CA 1
ATOM 870 C C . GLY A 1 114 ? -6.293 4.159 -4.411 1.00 76.50 114 GLY A C 1
ATOM 871 O O . GLY A 1 114 ? -6.008 5.334 -4.095 1.00 76.50 114 GLY A O 1
#

InterPro domains:
  IPR001807 Chloride channel [PF00654] (39-114)
  IPR001807 Chloride channel [PR00762] (68-88)
  IPR001807 Chloride channel [PR00762] (108-114)
  IPR014743 Chloride channel, core [SSF81340] (38-114)
  IPR050970 Voltage-gated chloride channel [PTHR45720] (1-114)

Secondary structure (DSSP, 8-state):
-----THHHHHHHHT-SSBTTS-TTSTTBPPHHHHHHH-TT-S-HHHHHHHHHHHHHHHHHHHHHSS-----HHHHHHHHHHHHHHHHHHHHHH-HHHHTTT----HHHHHHH-

Organism: Ancylostoma caninum (NCBI:txid29170)

Radius of gyration: 15.55 Å; chains: 1; bounding box: 41×33×43 Å